Protein AF-X0UUT7-F1 (afdb_monomer)

Nearest PDB structures (foldseek):
  6saz-assembly2_D  TM=2.282E-01  e=2.521E+00  Homo sapiens
  6saz-assembly1_B  TM=2.255E-01  e=4.556E+00  Homo sapiens

Structure (mmCIF, N/CA/C/O backbone):
data_AF-X0UUT7-F1
#
_entry.id   AF-X0UUT7-F1
#
loop_
_atom_site.group_PDB
_atom_site.id
_atom_site.type_symbol
_atom_site.label_atom_id
_atom_site.label_alt_id
_atom_site.label_comp_id
_atom_site.label_asym_id
_atom_site.label_entity_id
_atom_site.label_seq_id
_atom_site.pdbx_PDB_ins_code
_atom_site.Cartn_x
_atom_site.Cartn_y
_atom_site.Cartn_z
_atom_site.occupancy
_atom_site.B_iso_or_equiv
_atom_site.auth_seq_id
_atom_site.auth_comp_id
_atom_site.auth_asym_id
_atom_site.auth_atom_id
_atom_site.pdbx_PDB_model_num
ATOM 1 N N . PHE A 1 1 ? 8.079 0.789 14.749 1.00 56.44 1 PHE A N 1
ATOM 2 C CA . PHE A 1 1 ? 7.988 2.234 14.459 1.00 56.44 1 PHE A CA 1
ATOM 3 C C . PHE A 1 1 ? 9.373 2.853 14.536 1.00 56.44 1 PHE A C 1
ATOM 5 O O . PHE A 1 1 ? 9.993 2.791 15.592 1.00 56.44 1 PHE A O 1
ATOM 12 N N . LYS A 1 2 ? 9.862 3.414 13.425 1.00 59.09 2 LYS A N 1
ATOM 13 C CA . LYS A 1 2 ? 11.128 4.157 13.342 1.00 59.09 2 LYS A CA 1
ATOM 14 C C . LYS A 1 2 ? 10.824 5.656 13.426 1.00 59.09 2 LYS A C 1
ATOM 16 O O . LYS A 1 2 ? 10.072 6.185 12.611 1.00 59.09 2 LYS A O 1
ATOM 21 N N . ALA A 1 3 ? 11.317 6.324 14.465 1.00 55.31 3 ALA A N 1
ATOM 22 C CA . ALA A 1 3 ? 11.049 7.746 14.662 1.00 55.31 3 ALA A CA 1
ATOM 23 C C . ALA A 1 3 ? 11.627 8.571 13.495 1.00 55.31 3 ALA A C 1
ATOM 25 O O . ALA A 1 3 ? 12.756 8.333 13.078 1.00 55.31 3 ALA A O 1
ATOM 26 N N . GLY A 1 4 ? 10.854 9.534 12.981 1.00 60.38 4 GLY A N 1
ATOM 27 C CA . GLY A 1 4 ? 11.289 10.452 11.919 1.00 60.38 4 GLY A CA 1
ATOM 28 C C . GLY A 1 4 ? 11.054 9.988 10.476 1.00 60.38 4 GLY A C 1
ATOM 29 O O . GLY A 1 4 ? 11.379 10.738 9.564 1.00 60.38 4 GLY A O 1
ATOM 30 N N . SER A 1 5 ? 10.475 8.804 10.250 1.00 77.38 5 SER A N 1
ATOM 31 C CA . SER A 1 5 ? 10.209 8.293 8.891 1.00 77.38 5 SER A CA 1
ATOM 32 C C . SER A 1 5 ? 8.747 8.404 8.445 1.00 77.38 5 SER A C 1
ATOM 34 O O . SER A 1 5 ? 8.446 8.114 7.294 1.00 77.38 5 SER A O 1
ATOM 36 N N . TYR A 1 6 ? 7.843 8.820 9.334 1.00 86.19 6 TYR A N 1
ATOM 37 C CA . TYR A 1 6 ? 6.408 8.922 9.062 1.00 86.19 6 TYR A CA 1
ATOM 38 C C . TYR A 1 6 ? 5.995 10.384 8.928 1.00 86.19 6 TYR A C 1
ATOM 40 O O . TYR A 1 6 ? 6.272 11.189 9.821 1.00 86.19 6 TYR A O 1
ATOM 48 N N . LEU A 1 7 ? 5.317 10.714 7.834 1.00 90.56 7 LEU A N 1
ATOM 49 C CA . LEU A 1 7 ? 4.862 12.063 7.518 1.00 90.56 7 LEU A CA 1
ATOM 50 C C . LEU A 1 7 ? 3.338 12.113 7.558 1.00 90.56 7 LEU A C 1
ATOM 52 O O . LEU A 1 7 ? 2.667 11.277 6.963 1.00 90.56 7 LEU A O 1
ATOM 56 N N . PHE A 1 8 ? 2.784 13.101 8.257 1.00 93.25 8 PHE A N 1
ATOM 57 C CA . PHE A 1 8 ? 1.352 13.374 8.202 1.00 93.25 8 PHE A CA 1
ATOM 58 C C . PHE A 1 8 ? 1.022 14.014 6.853 1.00 93.25 8 PHE A C 1
ATOM 60 O O . PHE A 1 8 ? 1.443 15.141 6.590 1.00 93.25 8 PHE A O 1
ATOM 67 N N . ALA A 1 9 ? 0.281 13.291 6.018 1.00 93.12 9 ALA A N 1
ATOM 68 C CA . ALA A 1 9 ? -0.092 13.742 4.680 1.00 93.12 9 ALA A CA 1
ATOM 69 C C . ALA A 1 9 ? -1.450 14.457 4.663 1.00 93.12 9 ALA A C 1
ATOM 71 O O . ALA A 1 9 ? -1.699 15.298 3.802 1.00 93.12 9 ALA A O 1
ATOM 72 N N . GLY A 1 10 ? -2.311 14.200 5.653 1.00 95.06 10 GLY A N 1
ATOM 73 C CA . GLY A 1 10 ? -3.558 14.939 5.815 1.00 95.06 10 GLY A CA 1
ATOM 74 C C . GLY A 1 10 ? -4.673 14.134 6.461 1.00 95.06 10 GLY A C 1
ATOM 75 O O . GLY A 1 10 ? -4.465 13.062 7.031 1.00 95.06 10 GLY A O 1
ATOM 76 N N . ARG A 1 11 ? -5.885 14.680 6.371 1.00 96.12 11 ARG A N 1
ATOM 77 C CA . ARG A 1 11 ? -7.128 13.985 6.710 1.00 96.12 11 ARG A CA 1
ATOM 78 C C . ARG A 1 11 ? -7.983 13.859 5.465 1.00 96.12 11 ARG A C 1
ATOM 80 O O . ARG A 1 11 ? -8.056 14.800 4.679 1.00 96.12 11 ARG A O 1
ATOM 87 N N . GLN A 1 12 ? -8.633 12.718 5.312 1.00 95.19 12 GLN A N 1
ATOM 88 C CA . GLN A 1 12 ? -9.536 12.455 4.200 1.00 95.19 12 GLN A CA 1
ATOM 89 C C . GLN A 1 12 ? -10.696 11.569 4.647 1.00 95.19 12 GLN A C 1
ATOM 91 O O . GLN A 1 12 ? -10.674 10.997 5.735 1.00 95.19 12 GLN A O 1
ATOM 96 N N . GLU A 1 13 ? -11.717 11.463 3.807 1.00 95.38 13 GLU A N 1
ATOM 97 C CA . GLU A 1 13 ? -12.810 10.520 4.010 1.00 95.38 13 GLU A CA 1
ATOM 98 C C . GLU A 1 13 ? -12.502 9.214 3.267 1.00 95.38 13 GLU A C 1
ATOM 100 O O . GLU A 1 13 ? -12.157 9.228 2.085 1.00 95.38 13 GLU A O 1
ATOM 105 N N . PHE A 1 14 ? -12.633 8.077 3.947 1.00 92.94 14 PHE A N 1
ATOM 106 C CA . PHE A 1 14 ? -12.459 6.752 3.359 1.00 92.94 14 PHE A CA 1
ATOM 107 C C . PHE A 1 14 ? -13.576 5.818 3.832 1.00 92.94 14 PHE A C 1
ATOM 109 O O . PHE A 1 14 ? -13.756 5.619 5.031 1.00 92.94 14 PHE A O 1
ATOM 116 N N . GLU A 1 15 ? -14.349 5.270 2.886 1.00 89.88 15 GLU A N 1
ATOM 117 C CA . GLU A 1 15 ? -15.528 4.424 3.153 1.00 89.88 15 GLU A CA 1
ATOM 118 C C . GLU A 1 15 ? -16.500 5.025 4.201 1.00 89.88 15 GLU A C 1
ATOM 120 O O . GLU A 1 15 ? -17.016 4.322 5.070 1.00 89.88 15 GLU A O 1
ATOM 125 N N . GLY A 1 16 ? -16.745 6.342 4.128 1.00 90.75 16 GLY A N 1
ATOM 126 C CA . GLY A 1 16 ? -17.654 7.063 5.031 1.00 90.75 16 GLY A CA 1
ATOM 127 C C . GLY A 1 16 ? -17.077 7.384 6.414 1.00 90.75 16 GLY A C 1
ATOM 128 O O . GLY A 1 16 ? -17.828 7.761 7.312 1.00 90.75 16 GLY A O 1
ATOM 129 N N . ARG A 1 17 ? -15.766 7.201 6.618 1.00 91.38 17 ARG A N 1
ATOM 130 C CA . ARG A 1 17 ? -15.066 7.459 7.887 1.00 91.38 17 ARG A CA 1
ATOM 131 C C . ARG A 1 17 ? -13.993 8.526 7.694 1.00 91.38 17 ARG A C 1
ATOM 133 O O . ARG A 1 17 ? -13.294 8.515 6.683 1.00 91.38 17 ARG A O 1
ATOM 140 N N . GLU A 1 18 ? -13.823 9.416 8.670 1.00 95.81 18 GLU A N 1
ATOM 141 C CA . GLU A 1 18 ? -12.688 10.347 8.688 1.00 95.81 18 GLU A CA 1
ATOM 142 C C . GLU A 1 18 ? -11.415 9.575 9.058 1.00 95.81 18 GLU A C 1
ATOM 144 O O . GLU A 1 18 ? -11.333 8.948 10.115 1.00 95.81 18 GLU A O 1
ATOM 149 N N . VAL A 1 19 ? -10.417 9.606 8.179 1.00 96.56 19 VAL A N 1
ATOM 150 C CA . VAL A 1 19 ? -9.132 8.929 8.362 1.00 96.56 19 VAL A CA 1
ATOM 151 C C . VAL A 1 19 ? -7.980 9.919 8.260 1.00 96.56 19 VAL A C 1
ATOM 153 O O . VAL A 1 19 ? -8.058 10.951 7.592 1.00 96.56 19 VAL A O 1
ATOM 156 N N . VAL A 1 20 ? -6.884 9.585 8.928 1.00 96.56 20 VAL A N 1
ATOM 157 C CA . VAL A 1 20 ? -5.602 10.276 8.837 1.00 96.56 20 VAL A CA 1
ATOM 158 C C . VAL A 1 20 ? -4.713 9.521 7.861 1.00 96.56 20 VAL A C 1
ATOM 160 O O . VAL A 1 20 ? -4.519 8.317 8.006 1.00 96.56 20 VAL A O 1
ATOM 163 N N . GLU A 1 21 ? -4.148 10.227 6.894 1.00 96.31 21 GLU A N 1
ATOM 164 C CA . GLU A 1 21 ? -3.151 9.673 5.990 1.00 96.31 21 GLU A CA 1
ATOM 165 C C . GLU A 1 21 ? -1.743 9.910 6.533 1.00 96.31 21 GLU A C 1
ATOM 167 O O . GLU A 1 21 ? -1.368 11.029 6.903 1.00 96.31 21 GLU A O 1
ATOM 172 N N . ILE A 1 22 ? -0.968 8.831 6.570 1.00 94.06 22 ILE A N 1
ATOM 173 C CA . ILE A 1 22 ? 0.445 8.841 6.921 1.00 94.06 22 ILE A CA 1
ATOM 174 C C . ILE A 1 22 ? 1.238 8.247 5.767 1.00 94.06 22 ILE A C 1
ATOM 176 O O . ILE A 1 22 ? 1.007 7.107 5.371 1.00 94.06 22 ILE A O 1
ATOM 180 N N . GLU A 1 23 ? 2.213 9.001 5.282 1.00 92.75 23 GLU A N 1
ATOM 181 C CA . GLU A 1 23 ? 3.189 8.539 4.305 1.00 92.75 23 GLU A CA 1
ATOM 182 C C . GLU A 1 23 ? 4.450 8.032 4.998 1.00 92.75 23 GLU A C 1
ATOM 184 O O . GLU A 1 23 ? 4.904 8.572 6.012 1.00 92.75 23 GLU A O 1
ATOM 189 N N . TYR A 1 24 ? 5.030 6.986 4.430 1.00 87.81 24 TYR A N 1
ATOM 190 C CA . TYR A 1 24 ? 6.258 6.365 4.884 1.00 87.81 24 TYR A CA 1
ATOM 191 C C . TYR A 1 24 ? 7.114 5.990 3.677 1.00 87.81 24 TYR A C 1
ATOM 193 O O . TYR A 1 24 ? 6.641 5.342 2.748 1.00 87.81 24 TYR A O 1
ATOM 201 N N . TYR A 1 25 ? 8.384 6.381 3.718 1.00 85.81 25 TYR A N 1
ATOM 202 C CA . TYR A 1 25 ? 9.382 6.053 2.703 1.00 85.81 25 TYR A CA 1
ATOM 203 C C . TYR A 1 25 ? 10.325 4.999 3.302 1.00 85.81 25 TYR A C 1
ATOM 205 O O . TYR A 1 25 ? 11.258 5.363 4.028 1.00 85.81 25 TYR A O 1
ATOM 213 N N . PRO A 1 26 ? 10.028 3.699 3.125 1.00 78.88 26 PRO A N 1
ATOM 214 C CA . PRO A 1 26 ? 10.797 2.622 3.735 1.00 78.88 26 PRO A CA 1
ATOM 215 C C . PRO A 1 26 ? 12.200 2.490 3.155 1.00 78.88 26 PRO A C 1
ATOM 217 O O . PRO A 1 26 ? 12.449 2.769 1.986 1.00 78.88 26 PRO A O 1
ATOM 220 N N . THR A 1 27 ? 13.089 1.937 3.973 1.00 77.12 27 THR A N 1
ATOM 221 C CA . THR A 1 27 ? 14.262 1.210 3.475 1.00 77.12 27 THR A CA 1
ATOM 222 C C . THR A 1 27 ? 13.917 -0.281 3.378 1.00 77.12 27 THR A C 1
ATOM 224 O O . THR A 1 27 ? 12.992 -0.754 4.032 1.00 77.12 27 THR A O 1
ATOM 227 N N . PHE A 1 28 ? 14.639 -1.056 2.583 1.00 68.06 28 PHE A N 1
ATOM 228 C CA . PHE A 1 28 ? 14.408 -2.471 2.297 1.00 68.06 28 PHE A CA 1
ATOM 229 C C . PHE A 1 28 ? 14.653 -3.285 3.556 1.00 68.06 28 PHE A C 1
ATOM 231 O O . PHE A 1 28 ? 13.923 -4.225 3.829 1.00 68.06 28 PHE A O 1
ATOM 238 N N . SER A 1 29 ? 15.594 -2.840 4.394 1.00 69.56 29 SER A N 1
ATOM 239 C CA . SER A 1 29 ? 15.775 -3.362 5.752 1.00 69.56 29 SER A CA 1
ATOM 240 C C . SER A 1 29 ? 14.551 -3.200 6.663 1.00 69.56 29 SER A C 1
ATOM 242 O O . SER A 1 29 ? 14.439 -3.903 7.661 1.00 69.56 29 SER A O 1
ATOM 244 N N . ASP A 1 30 ? 13.631 -2.285 6.343 1.00 71.06 30 ASP A N 1
ATOM 245 C CA . ASP A 1 30 ? 12.366 -2.157 7.063 1.00 71.06 30 ASP A CA 1
ATOM 246 C C . ASP A 1 30 ? 11.279 -3.109 6.499 1.00 71.06 30 ASP A C 1
ATOM 248 O O . ASP A 1 30 ? 10.256 -3.320 7.154 1.00 71.06 30 ASP A O 1
ATOM 252 N N . LEU A 1 31 ? 11.482 -3.677 5.301 1.00 69.38 31 LEU A N 1
ATOM 253 C CA . LEU A 1 31 ? 10.546 -4.578 4.607 1.00 69.38 31 LEU A CA 1
ATOM 254 C C . LEU A 1 31 ? 10.950 -6.055 4.698 1.00 69.38 31 LEU A C 1
ATOM 256 O O . LEU A 1 31 ? 10.079 -6.922 4.752 1.00 69.38 31 LEU A O 1
ATOM 260 N N . ASP A 1 32 ? 12.251 -6.331 4.690 1.00 65.44 32 ASP A N 1
ATOM 261 C CA . ASP A 1 32 ? 12.830 -7.668 4.671 1.00 65.44 32 ASP A CA 1
ATOM 262 C C . ASP A 1 32 ? 13.484 -7.989 6.024 1.00 65.44 32 ASP A C 1
ATOM 264 O O . ASP A 1 32 ? 14.247 -7.195 6.576 1.00 65.44 32 ASP A O 1
ATOM 268 N N . GLY A 1 33 ? 13.141 -9.148 6.586 1.00 56.41 33 GLY A N 1
ATOM 269 C CA . GLY A 1 33 ? 13.606 -9.594 7.903 1.00 56.41 33 GLY A CA 1
ATOM 270 C C . GLY A 1 33 ? 14.868 -10.457 7.860 1.00 56.41 33 GLY A C 1
ATOM 271 O O . GLY A 1 33 ? 15.368 -10.825 8.924 1.00 56.41 33 GLY A O 1
ATOM 272 N N . ASP A 1 34 ? 15.365 -10.802 6.666 1.00 53.91 34 ASP A N 1
ATOM 273 C CA . ASP A 1 34 ? 16.491 -11.718 6.482 1.00 53.91 34 ASP A CA 1
ATOM 274 C C . ASP A 1 34 ? 17.778 -10.979 6.071 1.00 53.91 34 ASP A C 1
ATOM 276 O O . ASP A 1 34 ? 17.852 -10.306 5.044 1.00 53.91 34 ASP A O 1
ATOM 280 N N . GLN A 1 35 ? 18.829 -11.115 6.887 1.00 53.69 35 GLN A N 1
ATOM 281 C CA . GLN A 1 35 ? 20.173 -10.575 6.626 1.00 53.69 35 GLN A CA 1
ATOM 282 C C . GLN A 1 35 ? 21.072 -11.616 5.939 1.00 53.69 35 GLN A C 1
ATOM 284 O O . GLN A 1 35 ? 22.245 -11.782 6.290 1.00 53.69 35 GLN A O 1
ATOM 289 N N . GLY A 1 36 ? 20.530 -12.353 4.968 1.00 59.91 36 GLY A N 1
ATOM 290 C CA . GLY A 1 36 ? 21.338 -13.203 4.099 1.00 59.91 36 GLY A CA 1
ATOM 291 C C . GLY A 1 36 ? 22.405 -12.384 3.359 1.00 59.91 36 GLY A C 1
ATOM 292 O O . GLY A 1 36 ? 22.22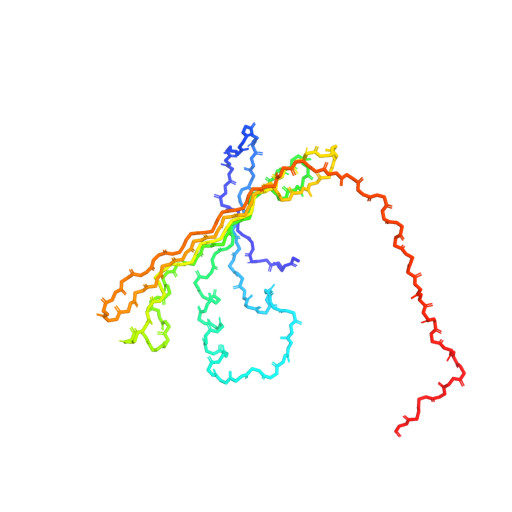2 -11.199 3.078 1.00 59.91 36 GLY A O 1
ATOM 293 N N . LYS A 1 37 ? 23.550 -12.998 3.026 1.00 61.34 37 LYS A N 1
ATOM 294 C CA . LYS A 1 37 ? 24.519 -12.380 2.105 1.00 61.34 37 LYS A CA 1
ATOM 295 C C . LYS A 1 37 ? 23.877 -12.286 0.720 1.00 61.34 37 LYS A C 1
ATOM 297 O O . LYS A 1 37 ? 23.884 -13.269 -0.010 1.00 61.34 37 LYS A O 1
ATOM 302 N N . LYS A 1 38 ? 23.344 -11.113 0.394 1.00 68.00 38 LYS A N 1
ATOM 303 C CA . LYS A 1 38 ? 22.817 -10.788 -0.934 1.00 68.00 38 LYS A CA 1
ATOM 304 C C . LYS A 1 38 ? 23.964 -10.538 -1.900 1.00 68.00 38 LYS A C 1
ATOM 306 O O . LYS A 1 38 ? 24.975 -9.942 -1.507 1.00 68.00 38 LYS A O 1
ATOM 311 N N . ASP A 1 39 ? 23.815 -10.970 -3.143 1.00 79.19 39 ASP A N 1
ATOM 312 C CA . ASP A 1 39 ? 24.798 -10.661 -4.177 1.00 79.19 39 ASP A CA 1
ATOM 313 C C . ASP A 1 39 ? 24.789 -9.158 -4.493 1.00 79.19 39 ASP A C 1
ATOM 315 O O . ASP A 1 39 ? 23.830 -8.440 -4.208 1.00 79.19 39 ASP A O 1
ATOM 319 N N . LYS A 1 40 ? 25.887 -8.647 -5.063 1.00 74.81 40 LYS A N 1
ATOM 320 C CA . LYS A 1 40 ? 26.031 -7.208 -5.342 1.00 74.81 40 LYS A CA 1
ATOM 321 C C . LYS A 1 40 ? 24.899 -6.674 -6.228 1.00 74.81 40 LYS A C 1
ATOM 323 O O . LYS A 1 40 ? 24.408 -5.578 -5.983 1.00 74.81 40 LYS A O 1
ATOM 328 N N . ASP A 1 41 ? 24.474 -7.469 -7.208 1.00 70.25 41 ASP A N 1
ATOM 329 C CA . ASP A 1 41 ? 23.380 -7.100 -8.103 1.00 70.25 41 ASP A CA 1
ATOM 330 C C . ASP A 1 41 ? 22.057 -6.983 -7.332 1.00 70.25 41 ASP A C 1
ATOM 332 O O . ASP A 1 41 ? 21.367 -5.979 -7.475 1.00 70.25 41 ASP A O 1
ATOM 336 N N . GLU A 1 42 ? 21.731 -7.943 -6.457 1.00 71.88 42 GLU A N 1
ATOM 337 C CA . GLU A 1 42 ? 20.532 -7.895 -5.601 1.00 71.88 42 GLU A CA 1
ATOM 338 C C . GLU A 1 42 ? 20.536 -6.664 -4.692 1.00 71.88 42 GLU A C 1
ATOM 340 O O . GLU A 1 42 ? 19.544 -5.944 -4.638 1.00 71.88 42 GLU A O 1
ATOM 345 N N . GLN A 1 43 ? 21.666 -6.360 -4.048 1.00 75.06 43 GLN A N 1
ATOM 346 C CA . GLN A 1 43 ? 21.794 -5.162 -3.211 1.00 75.06 43 GLN A CA 1
ATOM 347 C C . GLN A 1 43 ? 21.569 -3.874 -4.010 1.00 75.06 43 GLN A C 1
ATOM 349 O O . GLN A 1 43 ? 20.912 -2.954 -3.523 1.00 75.06 43 GLN A O 1
ATOM 354 N N . ASP A 1 44 ? 22.097 -3.792 -5.234 1.00 71.75 44 ASP A N 1
ATOM 355 C CA . ASP A 1 44 ? 21.889 -2.633 -6.100 1.00 71.75 44 ASP A CA 1
ATOM 356 C C . ASP A 1 44 ? 20.399 -2.490 -6.470 1.00 71.75 44 ASP A C 1
ATOM 358 O O . ASP A 1 44 ? 19.858 -1.389 -6.360 1.00 71.75 44 ASP A O 1
ATOM 362 N N . TYR A 1 45 ? 19.696 -3.582 -6.803 1.00 70.69 45 TYR A N 1
ATOM 363 C CA . TYR A 1 45 ? 18.245 -3.552 -7.050 1.00 70.69 45 TYR A CA 1
ATOM 364 C C . TYR A 1 45 ? 17.436 -3.124 -5.823 1.00 70.69 45 TYR A C 1
ATOM 366 O O . TYR A 1 45 ? 16.514 -2.317 -5.953 1.00 70.69 45 TYR A O 1
ATOM 374 N N . GLU A 1 46 ? 17.770 -3.635 -4.642 1.00 73.00 46 GLU A N 1
ATOM 375 C CA . GLU A 1 46 ? 17.075 -3.307 -3.396 1.00 73.00 46 GLU A CA 1
ATOM 376 C C . GLU A 1 46 ? 17.238 -1.838 -3.040 1.00 73.00 46 GLU A C 1
ATOM 378 O O . GLU A 1 46 ? 16.243 -1.126 -2.922 1.00 73.00 46 GLU A O 1
ATOM 383 N N . ASN A 1 47 ? 18.482 -1.353 -3.000 1.00 71.44 47 ASN A N 1
ATOM 384 C CA . ASN A 1 47 ? 18.810 0.054 -2.757 1.00 71.44 47 ASN A CA 1
ATOM 385 C C . ASN A 1 47 ? 18.094 0.996 -3.729 1.00 71.44 47 ASN A C 1
ATOM 387 O O . ASN A 1 47 ? 17.850 2.169 -3.431 1.00 71.44 47 ASN A O 1
ATOM 391 N N . MET A 1 48 ? 17.814 0.511 -4.935 1.00 69.69 48 MET A N 1
ATOM 392 C CA . MET A 1 48 ? 17.090 1.261 -5.936 1.00 69.69 48 MET A CA 1
ATOM 393 C C . MET A 1 48 ? 15.583 1.233 -5.669 1.00 69.69 48 MET A C 1
ATOM 395 O O . MET A 1 48 ? 14.954 2.288 -5.621 1.00 69.69 48 MET A O 1
ATOM 399 N N . PHE A 1 49 ? 15.012 0.064 -5.403 1.00 71.56 49 PHE A N 1
ATOM 400 C CA . PHE A 1 49 ? 13.604 -0.074 -5.052 1.00 71.56 49 PHE A CA 1
ATOM 401 C C . PHE A 1 49 ? 13.219 0.772 -3.826 1.00 71.56 49 PHE A C 1
ATOM 403 O O . PHE A 1 49 ? 12.223 1.496 -3.885 1.00 71.56 49 PHE A O 1
ATOM 410 N N . GLU A 1 50 ? 14.059 0.780 -2.781 1.00 72.69 50 GLU A N 1
ATOM 411 C CA . GLU A 1 50 ? 13.917 1.644 -1.595 1.00 72.69 50 GLU A CA 1
ATOM 412 C C . GLU A 1 50 ? 13.647 3.103 -1.956 1.00 72.69 50 GLU A C 1
ATOM 414 O O . GLU A 1 50 ? 12.741 3.735 -1.424 1.00 72.69 50 GLU A O 1
ATOM 419 N N . LYS A 1 51 ? 14.418 3.644 -2.903 1.00 70.12 51 LYS A N 1
ATOM 420 C CA . LYS A 1 51 ? 14.352 5.063 -3.271 1.00 70.12 51 LYS A CA 1
ATOM 421 C C . LYS A 1 51 ? 13.065 5.444 -3.988 1.00 70.12 51 LYS A C 1
ATOM 423 O O . LYS A 1 51 ? 12.748 6.627 -4.058 1.00 70.12 51 LYS A O 1
ATOM 428 N N . SER A 1 52 ? 12.366 4.467 -4.555 1.00 76.12 52 SER A N 1
ATOM 429 C CA . SER A 1 52 ? 11.135 4.691 -5.313 1.00 76.12 52 SER A CA 1
ATOM 430 C C . SER A 1 52 ? 9.864 4.354 -4.549 1.00 76.12 52 SER A C 1
ATOM 432 O O . SER A 1 52 ? 8.791 4.710 -5.027 1.00 76.12 52 SER A O 1
ATOM 434 N N . LEU A 1 53 ? 9.949 3.649 -3.418 1.00 83.31 53 LEU A N 1
ATOM 435 C CA . LEU A 1 53 ? 8.767 3.111 -2.757 1.00 83.31 53 LEU A CA 1
ATOM 436 C C . LEU A 1 53 ? 8.156 4.126 -1.786 1.00 83.31 53 LEU A C 1
ATOM 438 O O . LEU A 1 53 ? 8.792 4.550 -0.823 1.00 83.31 53 LEU A O 1
ATOM 442 N N . LEU A 1 54 ? 6.889 4.454 -2.014 1.00 88.56 54 LEU A N 1
ATOM 443 C CA . LEU A 1 54 ? 6.036 5.169 -1.076 1.00 88.56 54 LEU A CA 1
ATOM 444 C C . LEU A 1 54 ? 5.030 4.194 -0.469 1.00 88.56 54 LEU A C 1
ATOM 446 O O . LEU A 1 54 ? 4.339 3.467 -1.182 1.00 88.56 54 LEU A O 1
ATOM 450 N N . VAL A 1 55 ? 4.937 4.199 0.856 1.00 90.50 55 VAL A N 1
ATOM 451 C CA . VAL A 1 55 ? 3.909 3.489 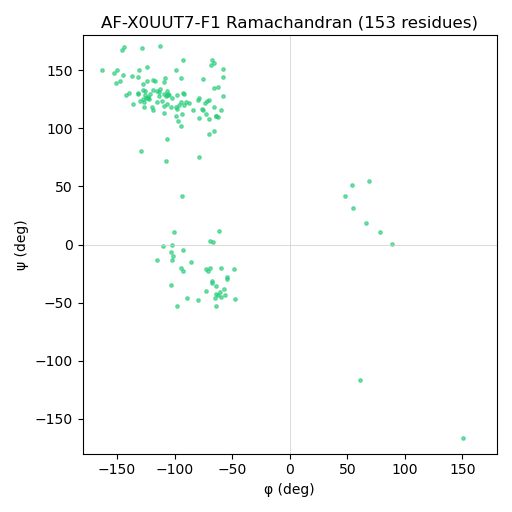1.610 1.00 90.50 55 VAL A CA 1
ATOM 452 C C . VAL A 1 55 ? 2.943 4.504 2.205 1.00 90.50 55 VAL A C 1
ATOM 454 O O . VAL A 1 55 ? 3.307 5.250 3.110 1.00 90.50 55 VAL A O 1
ATOM 457 N N . SER A 1 56 ? 1.698 4.503 1.741 1.00 93.56 56 SER A N 1
ATOM 458 C CA . SER A 1 56 ? 0.625 5.333 2.295 1.00 93.56 56 SER A CA 1
ATOM 459 C C . SER A 1 56 ? -0.280 4.496 3.189 1.00 93.56 56 SER A C 1
ATOM 461 O O . SER A 1 56 ? -0.819 3.468 2.774 1.00 93.56 56 SER A O 1
ATOM 463 N N . MET A 1 57 ? -0.475 4.937 4.426 1.00 94.12 57 MET A N 1
ATOM 464 C CA . MET A 1 57 ? -1.332 4.292 5.415 1.00 94.12 57 MET A CA 1
ATOM 465 C C . MET A 1 57 ? -2.493 5.212 5.766 1.00 94.12 57 MET A C 1
ATOM 467 O O . MET A 1 57 ? -2.291 6.321 6.254 1.00 94.12 57 MET A O 1
ATOM 471 N N . LEU A 1 58 ? -3.715 4.725 5.570 1.00 96.06 58 LEU A N 1
ATOM 472 C CA . LEU A 1 58 ? -4.917 5.376 6.073 1.00 96.06 58 LEU A CA 1
ATOM 473 C C . LEU A 1 58 ? -5.240 4.802 7.442 1.00 96.06 58 LEU A C 1
ATOM 475 O O . LEU A 1 58 ? -5.457 3.598 7.573 1.00 96.06 58 LEU A O 1
ATOM 479 N N . ILE A 1 59 ? -5.271 5.660 8.452 1.00 94.62 59 ILE A N 1
ATOM 480 C CA . ILE A 1 59 ? -5.508 5.298 9.845 1.00 94.62 59 ILE A CA 1
ATOM 481 C C . ILE A 1 59 ? -6.833 5.888 10.297 1.00 94.62 59 ILE A C 1
ATOM 483 O O . ILE A 1 59 ? -7.058 7.089 10.181 1.00 94.62 59 ILE A O 1
ATOM 487 N N . LEU A 1 60 ? -7.690 5.049 10.863 1.00 94.12 60 LEU A N 1
ATOM 488 C CA . LEU A 1 60 ? -8.876 5.474 11.584 1.00 94.12 60 LEU A CA 1
ATOM 489 C C . LEU A 1 60 ? -8.451 5.927 12.990 1.00 94.12 60 LEU A C 1
ATOM 491 O O . LEU A 1 60 ? -8.062 5.080 13.801 1.00 94.12 60 LEU A O 1
ATOM 495 N N . PRO A 1 61 ? -8.489 7.236 13.299 1.00 91.94 61 PRO A N 1
ATOM 496 C CA . PRO A 1 61 ? -7.937 7.758 14.547 1.00 91.94 61 PRO A CA 1
ATOM 497 C C . PRO A 1 61 ? -8.728 7.306 15.778 1.00 91.94 61 PRO A C 1
ATOM 499 O O . PRO A 1 61 ? -8.136 7.112 16.832 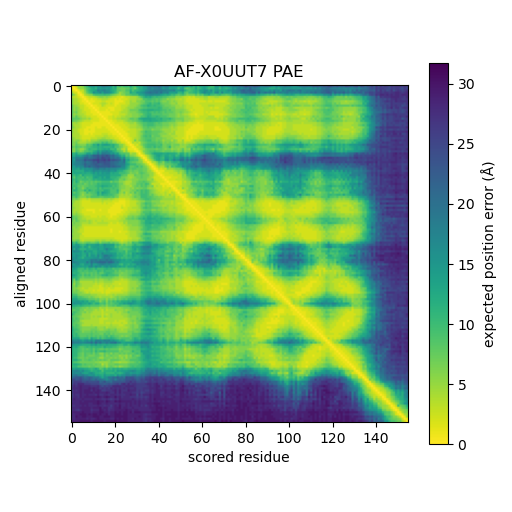1.00 91.94 61 PRO A O 1
ATOM 502 N N . GLU A 1 62 ? -10.040 7.094 15.645 1.00 90.19 62 GLU A N 1
ATOM 503 C CA . GLU A 1 62 ? -10.908 6.678 16.756 1.00 90.19 62 GLU A CA 1
ATOM 504 C C . GLU A 1 62 ? -10.534 5.296 17.307 1.00 90.19 62 GLU A C 1
ATOM 506 O O . GLU A 1 62 ? -10.583 5.061 18.513 1.00 90.19 62 GLU A O 1
ATOM 511 N N . GLU A 1 63 ? -10.109 4.389 16.427 1.00 87.88 63 GLU A N 1
ATOM 512 C CA . GLU A 1 63 ? -9.787 3.005 16.778 1.00 87.88 63 GLU A CA 1
ATOM 513 C C . GLU A 1 63 ? -8.289 2.687 16.711 1.00 87.88 63 GLU A C 1
ATOM 515 O O . GLU A 1 63 ? -7.882 1.566 17.001 1.00 87.88 63 GLU A O 1
ATOM 520 N N . HIS A 1 64 ? -7.463 3.665 16.329 1.00 88.75 64 HIS A N 1
ATOM 521 C CA . HIS A 1 64 ? -6.019 3.513 16.122 1.00 88.75 64 HIS A CA 1
ATOM 522 C C . HIS A 1 64 ? -5.650 2.400 15.125 1.00 88.75 64 HIS A C 1
ATOM 524 O O . HIS A 1 64 ? -4.590 1.783 15.237 1.00 88.75 64 HIS A O 1
ATOM 530 N N . GLN A 1 65 ? -6.509 2.151 14.134 1.00 89.69 65 GLN A N 1
ATOM 531 C CA . GLN A 1 65 ? -6.322 1.070 13.172 1.00 89.69 65 GLN A CA 1
ATOM 532 C C . GLN A 1 65 ? -5.973 1.591 11.780 1.00 89.69 65 GLN A C 1
ATOM 534 O O . GLN A 1 65 ? -6.592 2.524 11.280 1.00 89.69 65 GLN A O 1
ATOM 539 N N . ILE A 1 66 ? -5.051 0.908 11.101 1.00 91.12 66 ILE A N 1
ATOM 540 C CA . ILE A 1 66 ? -4.818 1.086 9.667 1.00 91.12 66 ILE A CA 1
ATOM 541 C C . ILE A 1 66 ? -5.943 0.410 8.864 1.00 91.12 66 ILE A C 1
ATOM 543 O O . ILE A 1 66 ? -6.084 -0.814 8.889 1.00 91.12 66 ILE A O 1
ATOM 547 N N . VAL A 1 67 ? -6.725 1.206 8.134 1.00 94.38 67 VAL A N 1
ATOM 548 C CA . VAL A 1 67 ? -7.854 0.751 7.303 1.00 94.38 67 VAL A CA 1
ATOM 549 C C . VAL A 1 67 ? -7.469 0.527 5.845 1.00 94.38 67 VAL A C 1
ATOM 551 O O . VAL A 1 67 ? -8.137 -0.213 5.125 1.00 94.38 67 VAL A O 1
ATOM 554 N N . LYS A 1 68 ? -6.366 1.127 5.395 1.00 94.75 68 LYS A N 1
ATOM 555 C CA . LYS A 1 68 ? -5.796 0.872 4.073 1.00 94.75 68 LYS A CA 1
ATOM 556 C C . LYS A 1 68 ? -4.291 1.081 4.093 1.00 94.75 68 LYS A C 1
ATOM 558 O O . LYS A 1 68 ? -3.817 2.049 4.676 1.00 94.75 68 LYS A O 1
ATOM 563 N N . ILE A 1 69 ? -3.563 0.202 3.418 1.00 92.56 69 ILE A N 1
ATOM 564 C CA . ILE A 1 69 ? -2.144 0.376 3.100 1.00 92.56 69 ILE A CA 1
ATOM 565 C C . ILE A 1 69 ? -2.020 0.380 1.583 1.00 92.56 69 ILE A C 1
ATOM 567 O O . ILE A 1 69 ? -2.599 -0.481 0.924 1.00 92.56 69 ILE A O 1
ATOM 571 N N . SER A 1 70 ? -1.283 1.338 1.037 1.00 92.88 70 SER A N 1
ATOM 572 C CA . SER A 1 70 ? -0.929 1.398 -0.380 1.00 92.88 70 SER A CA 1
ATOM 573 C C . SER A 1 70 ? 0.585 1.474 -0.513 1.00 92.88 70 SER A C 1
ATOM 575 O O . SER A 1 70 ? 1.247 2.112 0.296 1.00 92.88 70 SER A O 1
ATOM 577 N N . PHE A 1 71 ? 1.104 0.775 -1.507 1.00 90.00 71 PHE A N 1
ATOM 578 C CA . PHE A 1 71 ? 2.489 0.738 -1.923 1.00 90.00 71 PHE A CA 1
ATOM 579 C C . PHE A 1 71 ? 2.507 1.248 -3.353 1.00 90.00 71 PHE A C 1
ATOM 581 O O . PHE A 1 71 ? 1.927 0.620 -4.243 1.00 90.00 71 PHE A O 1
ATOM 588 N N . ASP A 1 72 ? 3.158 2.375 -3.563 1.00 88.44 72 ASP A N 1
ATOM 589 C CA . ASP A 1 72 ? 3.223 3.043 -4.849 1.00 88.44 72 ASP A CA 1
ATOM 590 C C . ASP A 1 72 ? 4.702 3.270 -5.171 1.00 88.44 72 ASP A C 1
ATOM 592 O O . ASP A 1 72 ? 5.418 3.936 -4.424 1.00 88.44 72 ASP A O 1
ATOM 596 N N . THR A 1 73 ? 5.197 2.679 -6.262 1.00 78.06 73 THR A N 1
ATOM 597 C CA . THR A 1 73 ? 6.562 2.951 -6.726 1.00 78.06 73 THR A CA 1
ATOM 598 C C . THR A 1 73 ? 6.555 4.124 -7.694 1.00 78.06 73 THR A C 1
ATOM 600 O O . THR A 1 73 ? 5.904 4.053 -8.738 1.00 78.06 73 THR A O 1
ATOM 603 N N . VAL A 1 74 ? 7.318 5.175 -7.408 1.00 67.62 74 VAL A N 1
ATOM 604 C CA . VAL A 1 74 ? 7.492 6.300 -8.330 1.00 67.62 74 VAL A CA 1
ATOM 605 C C . VAL A 1 74 ? 8.798 6.136 -9.098 1.00 67.62 74 VAL A C 1
ATOM 607 O O . VAL A 1 74 ? 9.885 6.157 -8.525 1.00 67.62 74 VAL A O 1
ATOM 610 N N . GLY A 1 75 ? 8.687 6.016 -10.422 1.00 60.25 75 GLY A N 1
ATOM 611 C CA . GLY A 1 75 ? 9.810 6.202 -11.332 1.00 60.25 75 GLY A CA 1
ATOM 612 C C . GLY A 1 75 ? 10.881 5.121 -11.257 1.00 60.25 75 GLY A C 1
ATOM 613 O O . GLY A 1 75 ? 12.049 5.470 -11.174 1.00 60.25 75 GLY A O 1
ATOM 614 N N . LEU A 1 76 ? 10.523 3.842 -11.417 1.00 69.81 76 LEU A N 1
ATOM 615 C CA . LEU A 1 76 ? 11.440 2.681 -11.537 1.00 69.81 76 LEU A CA 1
ATOM 616 C C . LEU A 1 76 ? 12.392 2.734 -12.762 1.00 69.81 76 LEU A C 1
ATOM 618 O O . LEU A 1 76 ? 13.111 1.793 -13.096 1.00 69.81 76 LEU A O 1
ATOM 622 N N . GLU A 1 77 ? 12.456 3.891 -13.409 1.00 62.44 77 GLU A N 1
ATOM 623 C CA . GLU A 1 77 ? 13.255 4.244 -14.570 1.00 62.44 77 GLU A CA 1
ATOM 624 C C . GLU A 1 77 ? 14.760 4.325 -14.280 1.00 62.44 77 GLU A C 1
ATOM 626 O O . GLU A 1 77 ? 15.541 4.679 -15.156 1.00 62.44 77 GLU A O 1
ATOM 631 N N . PHE A 1 78 ? 15.231 4.028 -13.078 1.00 63.75 78 PHE A N 1
ATOM 632 C CA . PHE A 1 78 ? 16.666 4.036 -12.795 1.00 63.75 78 PHE A CA 1
ATOM 633 C C . PHE A 1 78 ? 17.284 2.637 -12.773 1.00 63.75 78 PHE A C 1
ATOM 635 O O . PHE A 1 78 ? 1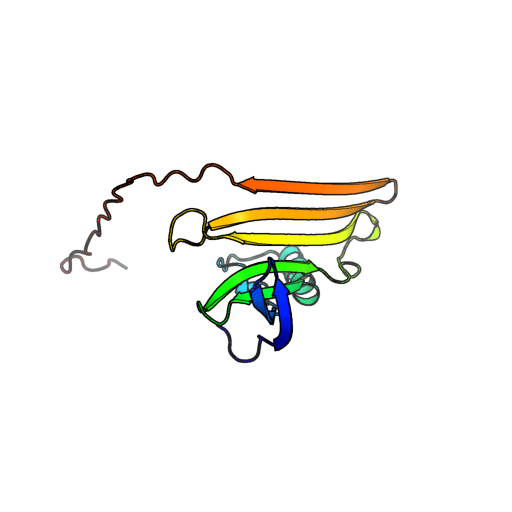8.506 2.568 -12.807 1.00 63.75 78 PHE A O 1
ATOM 642 N N . LEU A 1 79 ? 16.493 1.552 -12.804 1.00 69.44 79 LEU A N 1
ATOM 643 C CA . LEU A 1 79 ? 16.971 0.163 -12.690 1.00 69.44 79 LEU A CA 1
ATOM 644 C C . LEU A 1 79 ? 18.007 -0.234 -13.771 1.00 69.44 79 LEU A C 1
ATOM 646 O O . LEU A 1 79 ? 17.901 0.199 -14.925 1.00 69.44 79 LEU A O 1
ATOM 650 N N . PRO A 1 80 ? 19.017 -1.063 -13.437 1.00 62.12 80 PRO A N 1
ATOM 651 C CA . PRO A 1 80 ? 19.967 -1.574 -14.422 1.00 62.12 80 PRO A CA 1
ATOM 652 C C . PRO A 1 80 ? 19.252 -2.506 -15.421 1.00 62.12 80 PRO A C 1
ATOM 654 O O . PRO A 1 80 ? 18.194 -3.056 -15.138 1.00 62.12 80 PRO A O 1
ATOM 657 N N . TYR A 1 81 ? 19.808 -2.664 -16.627 1.00 66.38 81 TYR A N 1
ATOM 658 C CA . TYR A 1 81 ? 19.239 -3.476 -17.725 1.00 66.38 81 TYR A CA 1
ATOM 659 C C . TYR A 1 81 ? 17.917 -2.990 -18.357 1.00 66.38 81 TYR A C 1
ATOM 661 O O . TYR A 1 81 ? 17.304 -3.725 -19.135 1.00 66.38 81 TYR A O 1
ATOM 669 N N . ARG A 1 82 ? 17.552 -1.711 -18.169 1.00 65.94 82 ARG A N 1
ATOM 670 C CA . ARG A 1 82 ? 16.425 -1.035 -18.863 1.00 65.94 82 ARG A CA 1
ATOM 671 C C . ARG A 1 82 ? 16.378 -1.199 -20.383 1.00 65.94 82 ARG A C 1
ATOM 673 O O . ARG A 1 82 ? 15.337 -0.965 -20.990 1.00 65.94 82 ARG A O 1
ATOM 680 N N . TRP A 1 83 ? 17.501 -1.537 -21.008 1.00 66.69 83 TRP A N 1
ATOM 681 C CA . TRP A 1 83 ? 17.586 -1.773 -22.446 1.00 66.69 83 TRP A CA 1
ATOM 682 C C . TRP A 1 83 ? 16.887 -3.074 -22.888 1.00 66.69 83 TRP A C 1
ATOM 684 O O . TRP A 1 83 ? 16.492 -3.165 -24.046 1.00 66.69 83 TRP A O 1
ATOM 694 N N . LEU A 1 84 ? 16.699 -4.052 -21.990 1.00 74.06 84 LEU A N 1
ATOM 695 C CA . LEU A 1 84 ? 15.940 -5.283 -22.258 1.00 74.06 84 LEU A CA 1
ATOM 696 C C . LEU A 1 84 ? 14.504 -5.192 -21.747 1.00 74.06 84 LEU A C 1
ATOM 698 O O . LEU A 1 84 ? 13.554 -5.476 -22.480 1.00 74.06 84 LEU A O 1
ATOM 702 N N . VAL A 1 85 ? 14.368 -4.835 -20.470 1.00 72.00 85 VAL A N 1
ATOM 703 C CA . VAL A 1 85 ? 13.120 -4.898 -19.716 1.00 72.00 85 VAL A CA 1
ATOM 704 C C . VAL A 1 85 ? 13.051 -3.686 -18.794 1.00 72.00 85 VAL A C 1
ATOM 706 O O . VAL A 1 85 ? 13.981 -3.408 -18.041 1.00 72.00 85 VAL A O 1
ATOM 709 N N . ARG A 1 86 ? 11.940 -2.962 -18.857 1.00 76.62 86 ARG A N 1
ATOM 710 C CA . ARG A 1 86 ? 11.643 -1.785 -18.052 1.00 76.62 86 ARG A CA 1
ATOM 711 C C . ARG A 1 86 ? 10.395 -2.057 -17.239 1.00 76.62 86 ARG A C 1
ATOM 713 O O . ARG A 1 86 ? 9.337 -2.308 -17.801 1.00 76.62 86 ARG A O 1
ATOM 720 N N . LEU A 1 87 ? 10.533 -2.025 -15.925 1.00 75.62 87 LEU A N 1
ATOM 721 C CA . LEU A 1 87 ? 9.394 -2.032 -15.024 1.00 75.62 87 LEU A CA 1
ATOM 722 C C . LEU A 1 87 ? 8.925 -0.582 -14.894 1.00 75.62 87 LEU A C 1
ATOM 724 O O . LEU A 1 87 ? 9.703 0.265 -14.467 1.00 75.62 87 LEU A O 1
ATOM 728 N N . ASP A 1 88 ? 7.711 -0.289 -15.348 1.00 77.00 88 ASP A N 1
ATOM 729 C CA . ASP A 1 88 ? 7.222 1.089 -15.451 1.00 77.00 88 ASP A CA 1
ATOM 730 C C . ASP A 1 88 ? 6.538 1.522 -14.146 1.00 77.00 88 ASP A C 1
ATOM 732 O O . ASP A 1 88 ? 6.812 2.595 -13.612 1.00 77.00 88 ASP A O 1
ATOM 736 N N . GLU A 1 89 ? 5.679 0.660 -13.603 1.00 79.19 89 GLU A N 1
ATOM 737 C CA . GLU A 1 89 ? 4.914 0.923 -12.387 1.00 79.19 89 GLU A CA 1
ATOM 738 C C . GLU A 1 89 ? 4.699 -0.378 -11.615 1.00 79.19 89 GLU A C 1
ATOM 740 O O . GLU A 1 89 ? 4.416 -1.425 -12.204 1.00 79.19 89 GLU A O 1
ATOM 745 N N . LEU A 1 90 ? 4.793 -0.297 -10.290 1.00 84.25 90 LEU A N 1
ATOM 746 C CA . LEU A 1 90 ? 4.235 -1.264 -9.363 1.00 84.25 90 LEU A CA 1
ATOM 747 C C . LEU A 1 90 ? 3.340 -0.540 -8.366 1.00 84.25 90 LEU A C 1
ATOM 749 O O . LEU A 1 90 ? 3.743 0.418 -7.704 1.00 84.25 90 LEU A O 1
ATOM 753 N N . ARG A 1 91 ? 2.123 -1.053 -8.235 1.00 89.38 91 ARG A N 1
ATOM 754 C CA . ARG A 1 91 ? 1.153 -0.575 -7.265 1.00 89.38 91 ARG A CA 1
ATOM 755 C C . ARG A 1 91 ? 0.557 -1.748 -6.526 1.00 89.38 91 ARG A C 1
ATOM 757 O O . ARG A 1 91 ? 0.059 -2.677 -7.153 1.00 89.38 91 ARG A O 1
ATOM 764 N N . ALA A 1 92 ? 0.549 -1.698 -5.206 1.00 90.31 92 ALA A N 1
ATOM 765 C CA . ALA A 1 92 ? -0.180 -2.652 -4.390 1.00 90.31 92 ALA A CA 1
ATOM 766 C C . ALA A 1 92 ? -1.002 -1.909 -3.346 1.00 90.31 92 ALA A C 1
ATOM 768 O O . ALA A 1 92 ? -0.585 -0.891 -2.819 1.00 90.31 92 ALA A O 1
ATOM 769 N N . SER A 1 93 ? -2.187 -2.401 -3.027 1.00 91.19 93 SER A N 1
ATOM 770 C CA . SER A 1 93 ? -2.970 -1.875 -1.921 1.00 91.19 93 SER A CA 1
ATOM 771 C C . SER A 1 93 ? -3.738 -2.985 -1.236 1.00 91.19 93 SER A C 1
ATOM 773 O O . SER A 1 93 ? -4.172 -3.951 -1.866 1.00 91.19 93 SER A O 1
ATOM 775 N N . MET A 1 94 ? -3.891 -2.837 0.070 1.00 93.69 94 MET A N 1
ATOM 776 C CA . MET A 1 94 ? -4.671 -3.714 0.918 1.00 93.69 94 MET A CA 1
ATOM 777 C C . MET A 1 94 ? -5.642 -2.859 1.719 1.00 93.69 94 MET A C 1
ATOM 779 O O . MET A 1 94 ? -5.228 -1.928 2.410 1.00 93.69 94 MET A O 1
ATOM 783 N N . THR A 1 95 ? -6.925 -3.183 1.632 1.00 93.94 95 THR A N 1
ATOM 784 C CA . THR A 1 95 ? -7.982 -2.532 2.408 1.00 93.94 95 THR A CA 1
ATOM 785 C C . THR A 1 95 ? -8.452 -3.484 3.491 1.00 93.94 95 THR A C 1
ATOM 787 O O . THR A 1 95 ? -8.700 -4.660 3.223 1.00 93.94 95 THR A O 1
ATOM 790 N N . MET A 1 96 ? -8.558 -2.973 4.710 1.00 90.88 96 MET A N 1
ATOM 791 C CA . MET A 1 96 ? -9.037 -3.697 5.880 1.00 90.88 96 MET A CA 1
ATOM 792 C C . MET A 1 96 ? -10.502 -3.351 6.131 1.00 90.88 96 MET A C 1
ATOM 794 O O . MET A 1 96 ? -10.940 -2.239 5.855 1.00 90.88 96 MET A O 1
ATOM 798 N N . ASP A 1 97 ? -11.243 -4.294 6.695 1.00 87.69 97 ASP A N 1
ATOM 799 C CA . ASP A 1 97 ? -12.605 -4.078 7.180 1.00 87.69 97 ASP A CA 1
ATOM 800 C C . ASP A 1 97 ? -12.845 -4.895 8.455 1.00 87.69 97 ASP A C 1
ATOM 802 O O . ASP A 1 97 ? -12.031 -5.750 8.817 1.00 87.69 97 ASP A O 1
ATOM 806 N N . LYS A 1 98 ? -13.965 -4.644 9.135 1.00 87.38 98 LYS A N 1
ATOM 807 C CA . LYS A 1 98 ? -14.425 -5.375 10.323 1.00 87.38 98 LYS A CA 1
ATOM 808 C C . LYS A 1 98 ? -15.628 -6.270 10.004 1.00 87.38 98 LYS A C 1
ATOM 810 O O . LYS A 1 98 ? -16.747 -5.995 10.436 1.00 87.38 98 LYS A O 1
ATOM 815 N N . PRO A 1 99 ? -15.440 -7.380 9.278 1.00 80.31 99 PRO A N 1
ATOM 816 C CA . PRO A 1 99 ? -16.538 -8.292 8.966 1.00 80.31 99 PRO A CA 1
ATOM 817 C C . PRO A 1 99 ? -16.995 -9.120 10.182 1.00 80.31 99 PRO A C 1
ATOM 819 O O . PRO A 1 99 ? -18.100 -9.658 10.181 1.00 80.31 99 PRO A O 1
ATOM 822 N N . LEU A 1 100 ? -16.149 -9.266 11.211 1.00 78.19 100 LEU A N 1
ATOM 823 C CA . LEU A 1 100 ? -16.381 -10.130 12.372 1.00 78.19 100 LEU A CA 1
ATOM 824 C C . LEU A 1 100 ? -16.172 -9.363 13.683 1.00 78.19 100 LEU A C 1
ATOM 826 O O . LEU A 1 100 ? -15.137 -9.496 14.340 1.00 78.19 100 LEU A O 1
ATOM 830 N N . GLY A 1 101 ? -17.182 -8.593 14.088 1.00 80.50 101 GLY A N 1
ATOM 831 C CA . GLY A 1 101 ? -17.149 -7.839 15.341 1.00 80.50 101 GLY A CA 1
ATOM 832 C C . GLY A 1 101 ? -16.004 -6.828 15.348 1.00 80.50 101 GLY A C 1
ATOM 833 O O . GLY A 1 101 ? -15.989 -5.923 14.524 1.00 80.50 101 GLY A O 1
ATOM 834 N N . ASP A 1 102 ? -15.048 -6.998 16.261 1.00 83.00 102 ASP A N 1
ATOM 835 C CA . ASP A 1 102 ? -13.937 -6.057 16.471 1.00 83.00 102 ASP A CA 1
ATOM 836 C C . ASP A 1 102 ? -12.613 -6.497 15.812 1.00 83.00 102 ASP A C 1
ATOM 838 O O . ASP A 1 102 ? -11.550 -5.945 16.085 1.00 83.00 102 ASP A O 1
ATOM 842 N N . ILE A 1 103 ? -12.652 -7.524 14.952 1.00 83.38 103 ILE A N 1
ATOM 843 C CA . ILE A 1 103 ? -11.460 -8.058 14.281 1.00 83.38 103 ILE A CA 1
ATOM 844 C C . ILE A 1 103 ? -11.328 -7.442 12.890 1.00 83.38 103 ILE A C 1
ATOM 846 O O . ILE A 1 103 ? -12.182 -7.645 12.025 1.00 83.38 103 ILE A O 1
ATOM 850 N N . TRP A 1 104 ? -10.211 -6.755 12.669 1.00 85.12 104 TRP A N 1
ATOM 851 C CA . TRP A 1 104 ? -9.829 -6.218 11.370 1.00 85.12 104 TRP A CA 1
ATOM 852 C C . TRP A 1 104 ? -9.219 -7.294 10.478 1.00 85.12 104 TRP A C 1
ATOM 854 O O . TRP A 1 104 ? -8.238 -7.939 10.852 1.00 85.12 104 TRP A O 1
ATOM 864 N N . LEU A 1 105 ? -9.789 -7.472 9.289 1.00 88.88 105 LEU A N 1
ATOM 865 C CA . LEU A 1 105 ? -9.341 -8.448 8.302 1.00 88.88 105 LEU A CA 1
ATOM 866 C C . LEU A 1 105 ? -9.200 -7.801 6.918 1.00 88.88 105 LEU A C 1
ATOM 868 O O . LEU A 1 105 ? -9.935 -6.860 6.611 1.00 88.88 105 LEU A O 1
ATOM 872 N N . PRO A 1 106 ? -8.284 -8.297 6.065 1.00 88.25 106 PRO A N 1
ATOM 873 C CA . PRO A 1 106 ? -8.139 -7.790 4.705 1.00 88.25 106 PRO A CA 1
ATOM 874 C C . PRO A 1 106 ? -9.398 -8.060 3.882 1.00 88.25 106 PRO A C 1
ATOM 876 O O . PRO A 1 106 ? -9.657 -9.200 3.518 1.00 88.25 106 PRO A O 1
ATOM 879 N N . LYS A 1 107 ? -10.143 -7.010 3.542 1.00 90.88 107 LYS A N 1
ATOM 880 C CA . LYS A 1 107 ? -11.310 -7.048 2.650 1.00 90.88 107 LYS A CA 1
ATOM 881 C C . LYS A 1 107 ? -10.909 -7.241 1.199 1.00 90.88 107 LYS A C 1
ATOM 883 O O . LYS A 1 107 ? -11.555 -7.994 0.474 1.00 90.88 107 LYS A O 1
ATOM 888 N N . SER A 1 108 ? -9.833 -6.586 0.777 1.00 89.00 108 SER A N 1
ATOM 889 C CA . SER A 1 108 ? -9.351 -6.684 -0.595 1.00 89.00 108 SER A CA 1
ATOM 890 C C . SER A 1 108 ? -7.856 -6.439 -0.700 1.00 89.00 108 SER A C 1
ATOM 892 O O . SER A 1 108 ? -7.297 -5.616 0.025 1.00 89.00 108 SER A O 1
ATOM 894 N N . ILE A 1 109 ? -7.231 -7.116 -1.659 1.00 88.88 109 ILE A N 1
ATOM 895 C CA . ILE A 1 109 ? -5.858 -6.883 -2.099 1.00 88.88 109 ILE A CA 1
ATOM 896 C C . ILE A 1 109 ? -5.896 -6.602 -3.597 1.00 88.88 109 ILE A C 1
ATOM 898 O O . ILE A 1 109 ? -6.449 -7.387 -4.368 1.00 88.88 109 ILE A O 1
ATOM 902 N N . ILE A 1 110 ? -5.297 -5.493 -4.010 1.00 90.06 110 ILE A N 1
ATOM 903 C CA . ILE A 1 110 ? -5.165 -5.109 -5.414 1.00 90.06 110 ILE A CA 1
ATOM 904 C C . ILE A 1 110 ? -3.686 -4.893 -5.686 1.00 90.06 110 ILE A C 1
ATOM 906 O O . ILE A 1 110 ? -3.056 -4.102 -4.995 1.00 90.06 110 ILE A O 1
ATOM 910 N N . ALA A 1 111 ? -3.144 -5.567 -6.692 1.00 87.31 111 ALA A N 1
ATOM 911 C CA . ALA A 1 111 ? -1.795 -5.347 -7.185 1.00 87.31 111 ALA A CA 1
ATOM 912 C C . ALA A 1 111 ? -1.828 -5.125 -8.698 1.00 87.31 111 ALA A C 1
ATOM 914 O O . ALA A 1 111 ? -2.553 -5.800 -9.426 1.00 87.31 111 ALA A O 1
ATOM 915 N N . ALA A 1 112 ? -1.054 -4.172 -9.184 1.00 87.44 112 ALA A N 1
ATOM 916 C CA . ALA A 1 112 ? -0.908 -3.877 -10.594 1.00 87.44 112 ALA A CA 1
ATOM 917 C C . ALA A 1 112 ? 0.564 -3.638 -10.909 1.00 87.44 112 ALA A C 1
ATOM 919 O O . ALA A 1 112 ? 1.304 -3.089 -10.093 1.00 87.44 112 ALA A O 1
ATOM 920 N N . GLY A 1 113 ? 0.970 -4.054 -12.102 1.00 86.31 113 GLY A N 1
ATOM 921 C CA . GLY A 1 113 ? 2.306 -3.803 -12.605 1.00 86.31 113 GLY A CA 1
ATOM 922 C C . GLY A 1 113 ? 2.335 -3.698 -14.119 1.00 86.31 113 GLY A C 1
ATOM 923 O O . GLY A 1 113 ? 1.536 -4.331 -14.817 1.00 86.31 113 GLY A O 1
ATOM 924 N N . SER A 1 114 ? 3.265 -2.905 -14.628 1.00 85.50 114 SER A N 1
ATOM 925 C CA . SER A 1 114 ? 3.504 -2.725 -16.060 1.00 85.50 114 SER A CA 1
ATOM 926 C C . SER A 1 114 ? 4.972 -2.951 -16.387 1.00 85.50 114 SER A C 1
ATOM 928 O O . SER A 1 114 ? 5.868 -2.458 -15.706 1.00 85.50 114 SER A O 1
ATOM 930 N N . LEU A 1 115 ? 5.204 -3.731 -17.437 1.00 81.94 115 LEU A N 1
ATOM 931 C CA . LEU A 1 115 ? 6.520 -4.088 -17.928 1.00 81.94 115 LEU A CA 1
ATOM 932 C C . LEU A 1 115 ? 6.602 -3.759 -19.414 1.00 81.94 115 LEU A C 1
ATOM 934 O O . LEU A 1 115 ? 5.841 -4.298 -20.217 1.00 81.94 115 LEU A O 1
ATOM 938 N N . THR A 1 116 ? 7.565 -2.940 -19.797 1.00 83.44 116 THR A N 1
ATOM 939 C CA . THR A 1 116 ? 7.873 -2.637 -21.188 1.00 83.44 116 THR A CA 1
ATOM 940 C C . THR A 1 116 ? 9.166 -3.330 -21.603 1.00 83.44 116 THR A C 1
ATOM 942 O O . THR A 1 116 ? 10.201 -3.221 -20.958 1.00 83.44 116 THR A O 1
ATOM 945 N N . THR A 1 117 ? 9.116 -4.057 -22.710 1.00 82.94 117 THR A N 1
ATOM 946 C CA . THR A 1 117 ? 10.275 -4.668 -23.374 1.00 82.94 117 THR A CA 1
ATOM 947 C C . THR A 1 117 ? 10.498 -3.990 -24.721 1.00 82.94 117 THR A C 1
ATOM 949 O O . THR A 1 117 ? 9.639 -3.245 -25.190 1.00 82.94 117 THR A O 1
ATOM 952 N N . ALA A 1 118 ? 11.613 -4.284 -25.392 1.00 81.75 118 ALA A N 1
ATOM 953 C CA . ALA A 1 118 ? 11.888 -3.737 -26.725 1.00 81.75 118 ALA A CA 1
ATOM 954 C C . ALA A 1 118 ? 10.764 -3.997 -27.754 1.00 81.75 118 ALA A C 1
ATOM 956 O O . ALA A 1 118 ? 10.591 -3.210 -28.681 1.00 81.75 118 ALA A O 1
ATOM 957 N N . ASN A 1 119 ? 9.996 -5.080 -27.582 1.00 81.25 119 ASN A N 1
ATOM 958 C CA . ASN A 1 119 ? 9.032 -5.548 -28.580 1.00 81.25 119 ASN A CA 1
ATOM 959 C C . ASN A 1 119 ? 7.568 -5.479 -28.117 1.00 81.25 119 ASN A C 1
ATOM 961 O O . ASN A 1 119 ? 6.672 -5.658 -28.939 1.00 81.25 119 ASN A O 1
ATOM 965 N N . ALA A 1 120 ? 7.307 -5.278 -26.822 1.00 83.69 120 ALA A N 1
ATOM 966 C CA . ALA A 1 120 ? 5.954 -5.308 -26.272 1.00 83.69 120 ALA A CA 1
ATOM 967 C C . ALA A 1 120 ? 5.869 -4.663 -24.885 1.00 83.69 120 ALA A C 1
ATOM 969 O O . ALA A 1 120 ? 6.799 -4.779 -24.085 1.00 83.69 120 ALA A O 1
ATOM 970 N N . THR A 1 121 ? 4.703 -4.095 -24.580 1.00 84.88 121 THR A N 1
ATOM 971 C CA . THR A 1 121 ? 4.305 -3.698 -23.225 1.00 84.88 121 THR A CA 1
ATOM 972 C C . THR A 1 121 ? 3.286 -4.697 -22.687 1.00 84.88 121 THR A C 1
ATOM 974 O O . THR A 1 121 ? 2.286 -4.995 -23.340 1.00 84.88 121 THR A O 1
ATOM 977 N N . LEU A 1 122 ? 3.543 -5.211 -21.489 1.00 85.19 122 LEU A N 1
ATOM 978 C CA . LEU A 1 122 ? 2.678 -6.111 -20.743 1.00 85.19 122 LEU A CA 1
ATOM 979 C C . LEU A 1 122 ? 2.170 -5.391 -19.492 1.00 85.19 122 LEU A C 1
ATOM 981 O O . LEU A 1 122 ? 2.946 -4.797 -18.750 1.00 85.19 122 LEU A O 1
ATOM 985 N N . SER A 1 123 ? 0.871 -5.482 -19.223 1.00 87.56 123 SER A N 1
ATOM 986 C CA . SER A 1 123 ? 0.282 -5.001 -17.973 1.00 87.5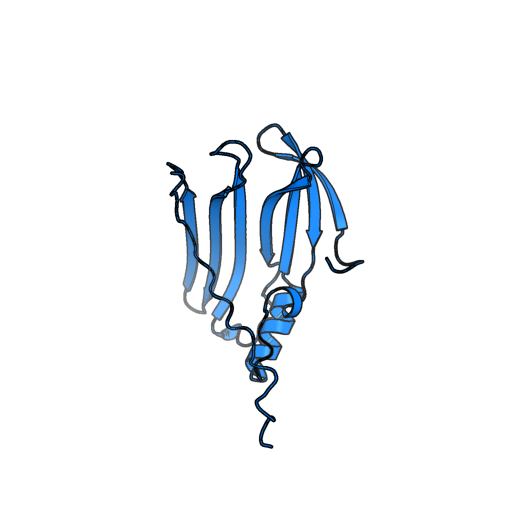6 123 SER A CA 1
ATOM 987 C C . SER A 1 123 ? -0.423 -6.148 -17.267 1.00 87.56 123 SER A C 1
ATOM 989 O O . SER A 1 123 ? -1.242 -6.844 -17.865 1.00 87.56 123 SER A O 1
ATOM 991 N N . VAL A 1 124 ? -0.114 -6.330 -15.988 1.00 86.50 124 VAL A N 1
ATOM 992 C CA . VAL A 1 124 ? -0.710 -7.354 -15.132 1.00 86.50 124 VAL A CA 1
ATOM 993 C C . VAL A 1 124 ? -1.505 -6.659 -14.039 1.00 86.50 124 VAL A C 1
ATOM 995 O O . VAL A 1 124 ? -1.023 -5.729 -13.396 1.00 86.50 124 VAL A O 1
ATOM 998 N N . LYS A 1 125 ? -2.740 -7.113 -13.830 1.00 88.00 125 LYS A N 1
ATOM 999 C CA . LYS A 1 125 ? -3.591 -6.682 -12.722 1.00 88.00 125 LYS A CA 1
ATOM 1000 C C . LYS A 1 125 ? -4.062 -7.908 -11.961 1.00 88.00 125 LYS A C 1
ATOM 1002 O O . LYS A 1 125 ? -4.539 -8.871 -12.557 1.00 88.00 125 LYS A O 1
ATOM 1007 N N . TYR A 1 126 ? -3.933 -7.845 -10.650 1.00 85.00 126 TYR A N 1
ATOM 1008 C CA . TYR A 1 126 ? -4.394 -8.837 -9.702 1.00 85.00 126 TYR A CA 1
ATOM 1009 C C . TYR A 1 126 ? -5.339 -8.157 -8.718 1.00 85.00 126 TYR A C 1
ATOM 1011 O O . TYR A 1 126 ? -4.985 -7.161 -8.093 1.00 85.00 126 TYR A O 1
ATOM 1019 N N . SER A 1 127 ? -6.543 -8.695 -8.572 1.00 86.69 127 SER A N 1
ATOM 1020 C CA . SER A 1 127 ? -7.499 -8.257 -7.561 1.00 86.69 127 SER A CA 1
ATOM 1021 C C . SER A 1 127 ? -8.044 -9.474 -6.839 1.00 86.69 127 SER A C 1
ATOM 1023 O O . SER A 1 127 ? -8.482 -10.438 -7.469 1.00 86.69 127 SER A O 1
ATOM 1025 N N . ARG A 1 128 ? -8.027 -9.423 -5.513 1.00 83.69 128 ARG A N 1
ATOM 1026 C CA . ARG A 1 128 ? -8.591 -10.447 -4.647 1.00 83.69 128 ARG A CA 1
ATOM 1027 C C . ARG A 1 128 ? -9.487 -9.786 -3.624 1.00 83.69 128 ARG A C 1
ATOM 1029 O O . ARG A 1 128 ? -9.027 -8.943 -2.862 1.00 83.69 128 ARG A O 1
ATOM 1036 N N . GLU A 1 129 ? -10.736 -10.216 -3.590 1.00 86.31 129 GLU A N 1
ATOM 1037 C CA . GLU A 1 129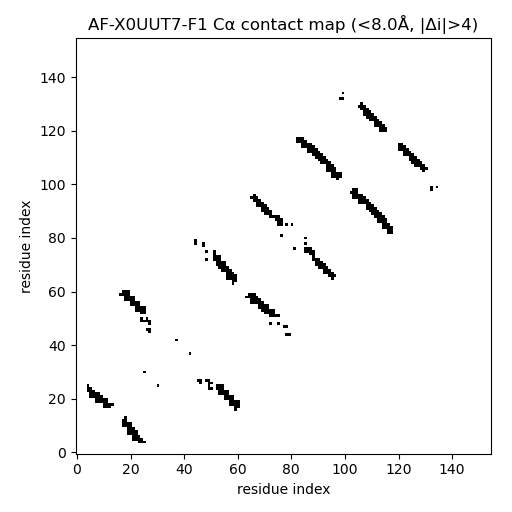 ? -11.711 -9.813 -2.584 1.00 86.31 129 GLU A CA 1
ATOM 1038 C C . GLU A 1 129 ? -11.973 -10.984 -1.639 1.00 86.31 129 GLU A C 1
ATOM 1040 O O . GLU A 1 129 ? -11.941 -12.154 -2.037 1.00 86.31 129 GLU A O 1
ATOM 1045 N N . PHE A 1 130 ? -12.162 -10.664 -0.366 1.00 81.12 130 PHE A N 1
ATOM 1046 C CA . PHE A 1 130 ? -12.412 -11.634 0.685 1.00 81.12 130 PHE A CA 1
ATOM 1047 C C . PHE A 1 130 ? -13.849 -11.480 1.172 1.00 81.12 130 PHE A C 1
ATOM 1049 O O . PHE A 1 130 ? -14.272 -10.410 1.614 1.00 81.12 130 PHE A O 1
ATOM 1056 N N . HIS A 1 131 ? -14.585 -12.585 1.108 1.00 76.81 131 HIS A N 1
ATOM 1057 C CA . HIS A 1 131 ? -15.971 -12.688 1.546 1.00 76.81 131 HIS A CA 1
ATOM 1058 C C . HIS A 1 131 ? -16.122 -13.875 2.504 1.00 76.81 131 HIS A C 1
ATOM 1060 O O . HIS A 1 131 ? -15.216 -14.701 2.629 1.00 76.81 131 HIS A O 1
ATOM 1066 N N . ASP A 1 132 ? -17.275 -13.963 3.171 1.00 75.06 132 ASP A N 1
ATOM 1067 C CA . ASP A 1 132 ? -17.667 -15.105 4.007 1.00 75.06 132 ASP A CA 1
ATOM 1068 C C . ASP A 1 132 ? -16.649 -15.493 5.089 1.00 75.06 132 ASP A C 1
ATOM 1070 O O . ASP A 1 132 ? -16.273 -16.658 5.253 1.00 75.06 132 ASP A O 1
ATOM 1074 N N . TYR A 1 133 ? -16.220 -14.508 5.878 1.00 70.81 133 TYR A N 1
ATOM 1075 C CA . TYR A 1 133 ? -15.335 -14.747 7.010 1.00 70.81 133 TYR A CA 1
ATOM 1076 C C . TYR A 1 133 ? -15.984 -15.694 8.023 1.00 70.81 133 TYR A C 1
ATOM 1078 O O . TYR A 1 133 ? -16.980 -15.366 8.669 1.00 70.81 133 TYR A O 1
ATOM 1086 N N . LYS A 1 134 ? -15.391 -16.877 8.199 1.00 68.06 134 LYS A N 1
ATOM 1087 C CA . LYS A 1 134 ? -15.818 -17.858 9.202 1.00 68.06 134 LYS A CA 1
ATOM 1088 C C . LYS A 1 134 ? -14.783 -17.949 10.313 1.00 68.06 134 LYS A C 1
ATOM 1090 O O . LYS A 1 134 ? -13.634 -18.328 10.085 1.00 68.06 134 LYS A O 1
ATOM 1095 N N . LYS A 1 135 ? -15.207 -17.631 11.539 1.00 55.16 135 LYS A N 1
ATOM 1096 C CA . LYS A 1 135 ? -14.409 -17.848 12.749 1.00 55.16 135 LYS A CA 1
ATOM 1097 C C . LYS A 1 1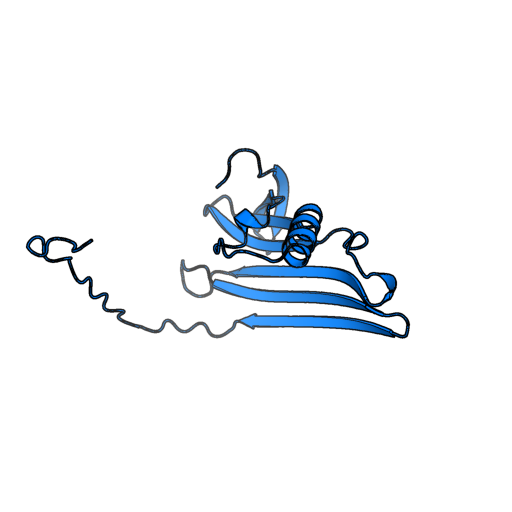35 ? -14.164 -19.349 12.903 1.00 55.16 135 LYS A C 1
ATOM 1099 O O . LYS A 1 135 ? -15.091 -20.101 13.188 1.00 55.16 135 LYS A O 1
ATOM 1104 N N . THR A 1 136 ? -12.926 -19.780 12.690 1.00 46.00 136 THR A N 1
ATOM 1105 C CA . THR A 1 136 ? -12.527 -21.175 12.907 1.00 46.00 136 THR A CA 1
ATOM 1106 C C . THR A 1 136 ? -11.946 -21.289 14.315 1.00 46.00 136 THR A C 1
ATOM 1108 O O . THR A 1 136 ? -11.015 -20.563 14.657 1.00 46.00 136 THR A O 1
ATOM 1111 N N . ASP A 1 137 ? -12.511 -22.161 15.149 1.00 42.12 137 ASP A N 1
ATOM 1112 C CA . ASP A 1 137 ? -12.067 -22.395 16.531 1.00 42.12 137 ASP A CA 1
ATOM 1113 C C . ASP A 1 137 ? -10.824 -23.305 16.526 1.00 42.12 137 ASP A C 1
ATOM 1115 O O . ASP A 1 137 ? -10.899 -24.516 16.741 1.00 42.12 137 ASP A O 1
ATOM 1119 N N . VAL A 1 138 ? -9.668 -22.746 16.153 1.00 50.34 138 VAL A N 1
ATOM 1120 C CA . VAL A 1 138 ? -8.403 -23.493 16.126 1.00 50.34 138 VAL A CA 1
ATOM 1121 C C . VAL A 1 138 ? -7.673 -23.272 17.449 1.00 50.34 138 VAL A C 1
ATOM 1123 O O . VAL A 1 138 ? -7.037 -22.243 17.666 1.00 50.34 138 VAL A O 1
ATOM 1126 N N . LYS A 1 139 ? -7.742 -24.257 18.352 1.00 32.81 139 LYS A N 1
ATOM 1127 C CA . LYS A 1 139 ? -6.898 -24.309 19.556 1.00 32.81 139 LYS A CA 1
ATOM 1128 C C . LYS A 1 139 ? -5.450 -24.593 19.155 1.00 32.81 139 LYS A C 1
ATOM 1130 O O . LYS A 1 139 ? -5.060 -25.749 19.007 1.00 32.81 139 LYS A O 1
ATOM 1135 N N . VAL A 1 140 ? -4.644 -23.548 18.998 1.00 34.56 140 VAL A N 1
ATOM 1136 C CA . VAL A 1 140 ? -3.193 -23.691 18.825 1.00 34.56 140 VAL A CA 1
ATOM 1137 C C . VAL A 1 140 ? -2.573 -24.006 20.188 1.00 34.56 140 VAL A C 1
ATOM 1139 O O . VAL A 1 140 ? -2.673 -23.218 21.127 1.00 34.56 140 VAL A O 1
ATOM 1142 N N . ARG A 1 141 ? -1.969 -25.192 20.322 1.00 33.34 141 ARG A N 1
ATOM 1143 C CA . ARG A 1 141 ? -1.258 -25.626 21.533 1.00 33.34 141 ARG A CA 1
ATOM 1144 C C . ARG A 1 141 ? 0.229 -25.351 21.333 1.00 33.34 141 ARG A C 1
ATOM 1146 O O . ARG A 1 141 ? 0.878 -26.053 20.565 1.00 33.34 141 ARG A O 1
ATOM 1153 N N . PHE A 1 142 ? 0.752 -24.327 21.998 1.00 34.19 142 PHE A N 1
ATOM 1154 C CA . PHE A 1 142 ? 2.188 -24.065 22.018 1.00 34.19 142 PHE A CA 1
ATOM 1155 C C . PHE A 1 142 ? 2.859 -25.012 23.016 1.00 34.19 142 PHE A C 1
ATOM 1157 O O . PHE A 1 142 ? 2.452 -25.079 24.177 1.00 34.19 142 PHE A O 1
ATOM 1164 N N . TRP A 1 143 ? 3.873 -25.743 22.561 1.00 35.41 143 TRP A N 1
ATOM 1165 C CA . TRP A 1 143 ? 4.803 -26.450 23.434 1.00 35.41 143 TRP A CA 1
ATOM 1166 C C . TRP A 1 143 ? 6.089 -25.637 23.470 1.00 35.41 143 TRP A C 1
ATOM 1168 O O . TRP A 1 143 ? 6.713 -25.418 22.436 1.00 35.41 143 TRP A O 1
ATOM 1178 N N . PHE A 1 144 ? 6.453 -25.168 24.656 1.00 37.69 144 PHE A N 1
ATOM 1179 C CA . PHE A 1 144 ? 7.756 -24.575 24.903 1.00 37.69 144 PHE A CA 1
ATOM 1180 C C . PHE A 1 144 ? 8.619 -25.658 25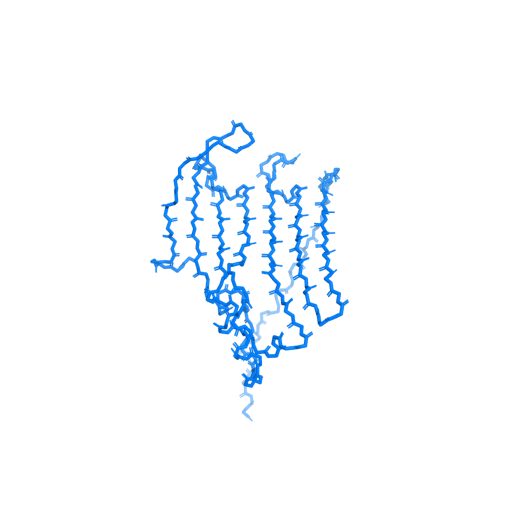.543 1.00 37.69 144 PHE A C 1
ATOM 1182 O O . PHE A 1 144 ? 8.360 -26.062 26.678 1.00 37.69 144 PHE A O 1
ATOM 1189 N N . GLU A 1 145 ? 9.624 -26.153 24.824 1.00 50.28 145 GLU A N 1
ATOM 1190 C CA . GLU A 1 145 ? 10.713 -26.879 25.471 1.00 50.28 145 GLU A CA 1
ATOM 1191 C C . GLU A 1 145 ? 11.524 -25.855 26.264 1.00 50.28 145 GLU A C 1
ATOM 1193 O O . GLU A 1 145 ? 12.181 -24.981 25.704 1.00 50.28 145 GLU A O 1
ATOM 1198 N N . THR A 1 146 ? 11.410 -25.910 27.590 1.00 53.00 146 THR A N 1
ATOM 1199 C CA . THR A 1 146 ? 12.296 -25.139 28.463 1.00 53.00 146 THR A CA 1
ATOM 1200 C C . THR A 1 146 ? 13.673 -25.798 28.395 1.00 53.00 146 THR A C 1
ATOM 1202 O O . THR A 1 146 ? 13.751 -26.997 28.677 1.00 53.00 146 THR A O 1
ATOM 1205 N N . PRO A 1 147 ? 14.748 -25.078 28.025 1.00 55.19 147 PRO A N 1
ATOM 1206 C CA . PRO A 1 147 ? 16.087 -25.650 28.016 1.00 55.19 147 PRO A CA 1
ATOM 1207 C C . PRO A 1 147 ? 16.441 -26.164 29.415 1.00 55.19 147 PRO A C 1
ATOM 1209 O O . PRO A 1 147 ? 16.297 -25.440 30.401 1.00 55.19 147 PRO A O 1
ATOM 1212 N N . ASP A 1 148 ? 16.868 -27.425 29.502 1.00 60.91 148 ASP A N 1
ATOM 1213 C CA . ASP A 1 148 ? 17.301 -28.046 30.755 1.00 60.91 148 ASP A CA 1
ATOM 1214 C C . ASP A 1 148 ? 18.578 -27.344 31.262 1.00 60.91 148 ASP A C 1
ATOM 1216 O O . ASP A 1 148 ? 19.608 -27.403 30.584 1.00 60.91 148 ASP A O 1
ATOM 1220 N N . PRO A 1 149 ? 18.562 -26.715 32.454 1.00 59.75 149 PRO A N 1
ATOM 1221 C CA . PRO A 1 149 ? 19.710 -25.990 32.999 1.00 59.75 149 PRO A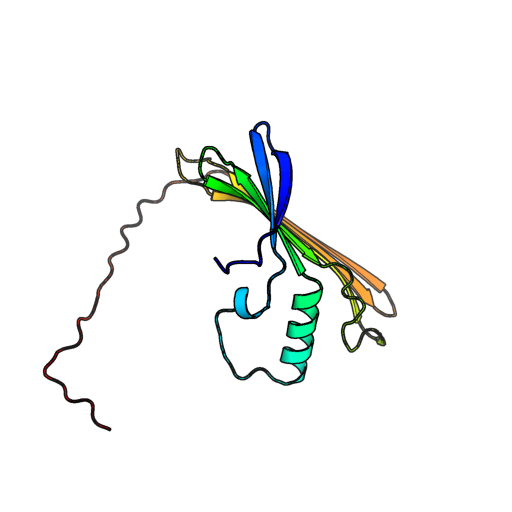 CA 1
ATOM 1222 C C . PRO A 1 149 ? 20.911 -26.884 33.368 1.00 59.75 149 PRO A C 1
ATOM 1224 O O . PRO A 1 149 ? 21.895 -26.383 33.909 1.00 59.75 149 PRO A O 1
ATOM 1227 N N . ARG A 1 150 ? 20.855 -28.203 33.128 1.00 63.34 150 ARG A N 1
ATOM 1228 C CA . ARG A 1 150 ? 21.928 -29.156 33.470 1.00 63.34 150 ARG A CA 1
ATOM 1229 C C . ARG A 1 150 ? 22.806 -29.590 32.299 1.00 63.34 150 ARG A C 1
ATOM 1231 O O . ARG A 1 150 ? 23.723 -30.379 32.524 1.00 63.34 150 ARG A O 1
ATOM 1238 N N . LYS A 1 151 ? 22.564 -29.116 31.072 1.00 50.97 151 LYS A N 1
ATOM 1239 C CA . LYS A 1 151 ? 23.465 -29.392 29.943 1.00 50.97 151 LYS A CA 1
ATOM 1240 C C . LYS A 1 151 ? 24.484 -28.259 29.780 1.00 50.97 151 LYS A C 1
ATOM 1242 O O . LYS A 1 151 ? 24.075 -27.160 29.415 1.00 50.97 151 LYS A O 1
ATOM 1247 N N . PRO A 1 152 ? 25.785 -28.490 30.027 1.00 53.19 152 PRO A N 1
ATOM 1248 C CA . PRO A 1 152 ? 26.803 -27.558 29.568 1.00 53.19 152 PRO A CA 1
ATOM 1249 C C . PRO A 1 152 ? 26.831 -27.563 28.032 1.00 53.19 152 PRO A C 1
ATOM 1251 O O . PRO A 1 152 ? 26.769 -28.624 27.411 1.00 53.19 152 PRO A O 1
ATOM 1254 N N . GLU A 1 153 ? 26.879 -26.372 27.434 1.00 52.00 153 GLU A N 1
ATOM 1255 C CA . GLU A 1 153 ? 27.158 -26.186 26.010 1.00 52.00 153 GLU A CA 1
ATOM 1256 C C . GLU A 1 153 ? 28.584 -26.672 25.725 1.00 52.00 153 GLU A C 1
ATOM 1258 O O . GLU A 1 153 ? 29.559 -26.063 26.176 1.00 52.00 153 GLU A O 1
ATOM 1263 N N . ASP A 1 154 ? 28.707 -27.785 25.001 1.00 53.25 154 ASP A N 1
ATOM 1264 C CA . ASP A 1 154 ? 29.981 -28.199 24.423 1.00 53.25 154 ASP A CA 1
ATOM 1265 C C . ASP A 1 154 ? 30.339 -27.235 23.282 1.00 53.25 154 ASP A C 1
ATOM 1267 O O . ASP A 1 154 ? 29.547 -27.005 22.364 1.00 53.25 154 ASP A O 1
ATOM 1271 N N . ARG A 1 155 ? 31.529 -26.642 23.410 1.00 43.81 155 ARG A N 1
ATOM 1272 C CA . ARG A 1 155 ? 32.189 -25.781 22.422 1.00 43.81 155 ARG A CA 1
ATOM 1273 C C . ARG A 1 155 ? 32.641 -26.551 21.188 1.00 43.81 155 ARG A C 1
ATOM 1275 O O . ARG A 1 155 ? 33.129 -27.689 21.365 1.00 43.81 155 ARG A O 1
#

Sequence (155 aa):
FKAGSYLFAGRQEFEGREVVEIEYYPTFSDLDGDQGKKDKDEQDYENMFEKSLLVSMLILPEEHQIVKISFDTVGLEFLPYRWLVRLDELRASMTMDKPLGDIWLPKSIIAAGSLTTANATLSVKYSREFHDYKKTDVKVRFWFETPDPRKPEDR

Secondary structure (DSSP, 8-state):
--TT-EEEEEEEEETTEEEEEEEE---GGGT--------HHHHHHHHHHHHHEEEEEEEETTTTEEEEEEEEE---TT-TTTTTEEEEEEEEEEEEEEEETTEEEEEEEEEEEEEEESS-EEEEEEEEE----------------PPPTT-----

Radius of gyration: 21.1 Å; Cα contacts (8 Å, |Δi|>4): 258; chains: 1; bounding box: 50×44×62 Å

Organism: NCBI:txid412755

Solvent-accessible surface area (backbone atoms only — not comparable to full-atom values): 9423 Å² total; per-residue (Å²): 138,67,88,92,51,69,41,85,72,48,73,48,78,54,98,92,36,74,24,39,34,35,36,33,62,52,51,52,78,79,76,49,93,73,90,68,92,67,53,73,67,55,50,53,51,43,63,49,49,28,76,27,36,39,36,42,34,34,26,33,71,93,76,74,39,72,42,30,41,35,40,42,42,55,67,53,82,74,56,85,64,52,85,57,48,32,55,59,41,47,38,37,36,39,34,41,40,58,90,59,76,92,45,77,42,70,37,31,42,40,38,39,38,33,38,39,39,86,88,49,76,48,75,49,79,46,78,46,77,58,76,85,87,72,93,71,92,75,85,81,81,86,82,80,86,73,80,67,93,83,66,80,83,83,128

Mean predicted aligned error: 11.9 Å

pLDDT: mean 76.58, std 15.97, range [32.81, 96.56]

Foldseek 3Di:
DDPPFKDFPAWDDDPNAIWTKIKGQDQVVVVDPDPPPDDPLVVVLRRLQSVFWIWIFTARPVLRDTQKIKIWGPCQVPRPPVQAKGWGIKIKMWGWDCPDPPDIDTQKIKIKTWMDGPVDIDIDIDIDGDDDDDDDPDPDDDDDDDPDPPDDDDD